Protein AF-A0A4S4GPJ2-F1 (afdb_monomer_lite)

Secondary structure (DSSP, 8-state):
-HHHHHHHHHHSTT------PPPHHHHHHHHHHHHGGGS-HHHHHHHHHHHHHHHHHHHHHHHTT--TT-TTHHHHHHHHSHHHHHHHHHHHHHHHHHHHHS-HHHHHHHHHHHHHHHHHHHHHHHHHHTT-----

Radius of gyration: 16.81 Å; chains: 1; bounding box: 46×25×45 Å

Sequence (136 aa):
VYVEKAMHDVFLKGFKVGHVGKSPACLLYTSLLSAQATAPVEVETAAILPCFWIYQKVGRAILQQSADNNPFKLWIDTYSDEAFEASTLRAIEICDELACNAGTETVKKMTEMFVLCTKLEWMFWDSAWTLEKWKI

pLDDT: mean 91.19, std 10.63, range [48.84, 98.62]

Foldseek 3Di:
DVLVVVVCCVVCVPPPDDDDDQFPLRCVLVVVLVVCPPPPVLQNLLLCLLVLPVQLVVLCVCVVVDDPPDPCVSSSCVSVDPVSVVVSVVSVVVSVVCLVPDDPVSVVSSVVSNVVSNVSVVVSVVCVVVVHDDPD

Structure (mmCIF, N/CA/C/O backbone):
data_AF-A0A4S4GPJ2-F1
#
_entry.id   AF-A0A4S4GPJ2-F1
#
loop_
_atom_site.group_PDB
_atom_site.id
_atom_site.type_symbol
_atom_site.label_atom_id
_atom_site.label_alt_id
_atom_site.label_comp_id
_atom_site.label_asym_id
_atom_site.label_entity_id
_atom_site.label_seq_id
_atom_site.pdbx_PDB_ins_code
_atom_site.Cartn_x
_atom_site.Cartn_y
_atom_site.Cartn_z
_atom_site.occupancy
_atom_site.B_iso_or_equiv
_atom_site.auth_seq_id
_atom_site.auth_comp_id
_atom_site.auth_asym_id
_atom_site.auth_atom_id
_atom_site.pdbx_PDB_model_num
ATOM 1 N N . VAL A 1 1 ? -0.873 -12.942 -3.953 1.00 48.84 1 VAL A N 1
ATOM 2 C CA . VAL A 1 1 ? 0.372 -13.735 -4.127 1.00 48.84 1 VAL A CA 1
ATOM 3 C C . VAL A 1 1 ? 0.593 -14.211 -5.567 1.00 48.84 1 VAL A C 1
ATOM 5 O O . VAL A 1 1 ? 1.709 -14.088 -6.044 1.00 48.84 1 VAL A O 1
ATOM 8 N N . TYR A 1 2 ? -0.414 -14.726 -6.294 1.00 49.91 2 TYR A N 1
ATOM 9 C CA . TYR A 1 2 ? -0.194 -15.256 -7.659 1.00 49.91 2 TYR A CA 1
ATOM 10 C C . TYR A 1 2 ? 0.205 -14.183 -8.694 1.00 49.91 2 TYR A C 1
ATOM 12 O O . TYR A 1 2 ? 1.151 -14.390 -9.444 1.00 49.91 2 TYR A O 1
ATOM 20 N N . VAL A 1 3 ? -0.458 -13.020 -8.680 1.00 60.03 3 VAL A N 1
ATOM 21 C CA . VAL A 1 3 ? -0.185 -11.903 -9.610 1.00 60.03 3 VAL A CA 1
ATOM 22 C C . VAL A 1 3 ? 1.219 -11.318 -9.408 1.00 60.03 3 VAL A C 1
ATOM 24 O O . VAL A 1 3 ? 1.993 -11.223 -10.352 1.00 60.03 3 VAL A O 1
ATOM 27 N N . GLU A 1 4 ? 1.586 -11.011 -8.162 1.00 64.50 4 GLU A N 1
ATOM 28 C CA . GLU A 1 4 ? 2.912 -10.487 -7.800 1.00 64.50 4 GLU A CA 1
ATOM 29 C C . GLU A 1 4 ? 4.041 -11.460 -8.179 1.00 64.50 4 GLU A C 1
ATOM 31 O O . GLU A 1 4 ? 5.019 -11.075 -8.817 1.00 64.50 4 GLU A O 1
ATOM 36 N N . LYS A 1 5 ? 3.884 -12.748 -7.849 1.00 60.91 5 LYS A N 1
ATOM 37 C CA . LYS A 1 5 ? 4.882 -13.771 -8.170 1.00 60.91 5 LYS A CA 1
ATOM 38 C C . LYS A 1 5 ? 5.059 -13.941 -9.681 1.00 60.91 5 LYS A C 1
ATOM 40 O O . LYS A 1 5 ? 6.190 -14.012 -10.148 1.00 60.91 5 LYS A O 1
ATOM 45 N N . ALA A 1 6 ? 3.962 -13.925 -10.441 1.00 65.00 6 ALA A N 1
ATOM 46 C CA . ALA A 1 6 ? 4.011 -13.976 -11.900 1.00 65.00 6 ALA A CA 1
ATOM 47 C C . ALA A 1 6 ? 4.727 -12.752 -12.501 1.00 65.00 6 ALA A C 1
ATOM 49 O O . ALA A 1 6 ? 5.501 -12.896 -13.444 1.00 65.00 6 ALA A O 1
ATOM 50 N N . MET A 1 7 ? 4.531 -11.556 -11.937 1.00 76.00 7 MET A N 1
ATOM 51 C CA . MET A 1 7 ? 5.253 -10.357 -12.372 1.00 76.00 7 MET A CA 1
ATOM 52 C C . MET A 1 7 ? 6.747 -10.435 -12.052 1.00 76.00 7 MET A C 1
ATOM 54 O O . MET A 1 7 ? 7.567 -10.112 -12.910 1.00 76.00 7 MET A O 1
ATOM 58 N N . HIS A 1 8 ? 7.118 -10.895 -10.855 1.00 75.31 8 HIS A N 1
ATOM 59 C CA . HIS A 1 8 ? 8.521 -11.105 -10.496 1.00 75.31 8 HIS A CA 1
ATOM 60 C C . HIS A 1 8 ? 9.201 -12.113 -11.425 1.00 75.31 8 HIS A C 1
ATOM 62 O O . HIS A 1 8 ? 10.301 -11.841 -11.901 1.00 75.31 8 HIS A O 1
ATOM 68 N N . ASP A 1 9 ? 8.533 -13.216 -11.761 1.00 74.12 9 ASP A N 1
ATOM 69 C CA . ASP A 1 9 ? 9.067 -14.211 -12.694 1.00 74.12 9 ASP A CA 1
ATOM 70 C C . ASP A 1 9 ? 9.294 -13.629 -14.100 1.00 74.12 9 ASP A C 1
ATOM 72 O O . ASP A 1 9 ? 10.247 -14.016 -14.775 1.00 74.12 9 ASP A O 1
ATOM 76 N N . VAL A 1 10 ? 8.461 -12.679 -14.542 1.00 77.94 10 VAL A N 1
ATOM 77 C CA . VAL A 1 10 ? 8.622 -11.995 -15.836 1.00 77.94 10 VAL A CA 1
ATOM 78 C C . VAL A 1 10 ? 9.754 -10.968 -15.794 1.00 77.94 10 VAL A C 1
ATOM 80 O O . VAL A 1 10 ? 10.627 -10.997 -16.661 1.00 77.94 10 VAL A O 1
ATOM 83 N N . PHE A 1 11 ? 9.773 -10.077 -14.800 1.00 80.50 11 PHE A N 1
ATOM 84 C CA . PHE A 1 11 ? 10.733 -8.966 -14.751 1.00 80.50 11 PHE A CA 1
ATOM 85 C C . PHE A 1 11 ? 12.134 -9.380 -14.296 1.00 80.50 11 PHE A C 1
ATOM 87 O O . PHE A 1 11 ? 13.116 -8.773 -14.717 1.00 80.50 11 PHE A O 1
ATOM 94 N N . LEU A 1 12 ? 12.252 -10.418 -13.466 1.00 80.56 12 LEU A N 1
ATOM 95 C CA . LEU A 1 12 ? 13.542 -10.911 -12.977 1.00 80.56 12 LEU A CA 1
ATOM 96 C C . LEU A 1 12 ? 14.137 -11.996 -13.882 1.00 80.56 12 LEU A C 1
ATOM 98 O O . LEU A 1 12 ? 15.262 -12.446 -13.647 1.00 80.56 12 LEU A O 1
ATOM 102 N N . LYS A 1 13 ? 13.426 -12.414 -14.938 1.00 78.88 13 LYS A N 1
ATOM 103 C CA . LYS A 1 13 ? 13.921 -13.422 -15.879 1.00 78.88 13 LYS A CA 1
ATOM 104 C C . LYS A 1 13 ? 15.242 -12.969 -16.504 1.00 78.88 13 LYS A C 1
ATOM 106 O O . LYS A 1 13 ? 15.300 -11.974 -17.215 1.00 78.88 13 LYS A O 1
ATOM 111 N N . GLY A 1 14 ? 16.305 -13.736 -16.265 1.00 67.62 14 GLY A N 1
ATOM 112 C CA . GLY A 1 14 ? 17.648 -13.445 -16.783 1.00 67.62 14 GLY A CA 1
ATOM 113 C C . GLY A 1 14 ? 18.511 -12.557 -15.879 1.00 67.62 14 GLY A C 1
ATOM 114 O O . GLY A 1 14 ? 19.702 -12.413 -16.151 1.00 67.62 14 GLY A O 1
ATOM 115 N N . PHE A 1 15 ? 17.971 -12.036 -14.773 1.00 72.81 15 PHE A N 1
ATOM 116 C CA . PHE A 1 15 ? 18.754 -11.340 -13.756 1.00 72.81 15 PHE A CA 1
ATOM 117 C C . PHE A 1 15 ? 19.278 -12.327 -12.707 1.00 72.81 15 PHE A C 1
ATOM 119 O O . PHE A 1 15 ? 18.535 -13.136 -12.152 1.00 72.81 15 PHE A O 1
ATOM 126 N N . LYS A 1 16 ? 20.576 -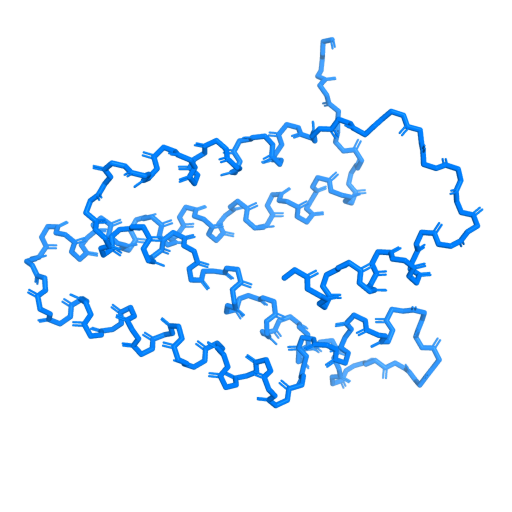12.244 -12.385 1.00 68.56 16 LYS A N 1
ATOM 127 C CA . LYS A 1 16 ? 21.123 -12.895 -11.187 1.00 68.56 16 LYS A CA 1
ATOM 128 C C . LYS A 1 16 ? 20.762 -12.042 -9.979 1.00 68.56 16 LYS A C 1
ATOM 130 O O . LYS A 1 16 ? 21.467 -11.088 -9.658 1.00 68.56 16 LYS A O 1
ATOM 135 N N . VAL A 1 17 ? 19.650 -12.372 -9.336 1.00 66.94 17 VAL A N 1
ATOM 136 C CA . VAL A 1 17 ? 19.231 -11.708 -8.103 1.00 66.94 17 VAL A CA 1
ATOM 137 C C . VAL A 1 17 ? 20.192 -12.135 -6.986 1.00 66.94 17 VAL A C 1
ATOM 139 O O . VAL A 1 17 ? 20.257 -13.310 -6.631 1.00 66.94 17 VAL A O 1
ATOM 142 N N . GLY A 1 18 ? 21.012 -11.195 -6.507 1.00 66.94 18 GLY A N 1
ATOM 143 C CA . GLY A 1 18 ? 21.943 -11.407 -5.395 1.00 66.94 18 GLY A CA 1
ATOM 144 C C . GLY A 1 18 ? 21.231 -11.459 -4.039 1.00 66.94 18 GLY A C 1
ATOM 145 O O . GLY A 1 18 ? 20.030 -11.704 -3.966 1.00 66.94 18 GLY A O 1
ATOM 146 N N . HIS A 1 19 ? 21.956 -11.208 -2.945 1.00 60.62 19 HIS A N 1
ATOM 147 C CA . HIS A 1 19 ? 21.348 -11.173 -1.613 1.00 60.62 19 HIS A CA 1
ATOM 148 C C . HIS A 1 19 ? 20.263 -10.084 -1.542 1.00 60.62 19 HIS A C 1
ATOM 150 O O . HIS A 1 19 ? 20.551 -8.896 -1.683 1.00 60.62 19 HIS A O 1
ATOM 156 N N . VAL A 1 20 ? 19.015 -10.499 -1.310 1.00 70.25 20 VAL A N 1
ATOM 157 C CA . VAL A 1 20 ? 17.845 -9.611 -1.270 1.00 70.25 20 VAL A CA 1
ATOM 158 C C . VAL A 1 20 ? 17.607 -9.169 0.171 1.00 70.25 20 VAL A C 1
ATOM 160 O O . VAL A 1 20 ? 17.036 -9.905 0.972 1.00 70.25 20 VAL A O 1
ATOM 163 N N . GLY A 1 21 ? 18.114 -7.992 0.529 1.00 81.44 21 GLY A N 1
ATOM 164 C CA . GLY A 1 21 ? 17.757 -7.306 1.771 1.00 81.44 21 GLY A CA 1
ATOM 165 C C . GLY A 1 21 ? 16.629 -6.304 1.530 1.00 81.44 21 GLY A C 1
ATOM 166 O O . GLY A 1 21 ? 16.500 -5.777 0.426 1.00 81.44 21 GLY A O 1
ATOM 167 N N . LYS A 1 22 ? 15.822 -6.010 2.557 1.00 90.38 22 LYS A N 1
ATOM 168 C CA . LYS A 1 22 ? 14.889 -4.875 2.497 1.00 90.38 22 LYS A CA 1
ATOM 169 C C . LYS A 1 22 ? 15.687 -3.565 2.485 1.00 90.38 22 LYS A C 1
ATOM 171 O O . LYS A 1 22 ? 16.609 -3.416 3.291 1.00 90.38 22 LYS A O 1
ATOM 176 N N . SER A 1 23 ? 15.308 -2.616 1.625 1.00 94.00 23 SER A N 1
ATOM 177 C CA . SER A 1 23 ? 15.741 -1.220 1.780 1.00 94.00 23 SER A CA 1
ATOM 178 C C . SER A 1 23 ? 15.276 -0.676 3.140 1.00 94.00 23 SER A C 1
ATOM 180 O O . SER A 1 23 ? 14.299 -1.199 3.695 1.00 94.00 23 SER A O 1
ATOM 182 N N . PRO A 1 24 ? 15.937 0.352 3.702 1.00 96.31 24 PRO A N 1
ATOM 183 C CA . PRO A 1 24 ? 15.459 1.031 4.905 1.00 96.31 24 PRO A CA 1
ATOM 184 C C . PRO A 1 24 ? 13.970 1.410 4.836 1.00 96.31 24 PRO A C 1
ATOM 186 O O . PRO A 1 24 ? 13.225 1.087 5.763 1.00 96.31 24 PRO A O 1
ATOM 189 N N . ALA A 1 2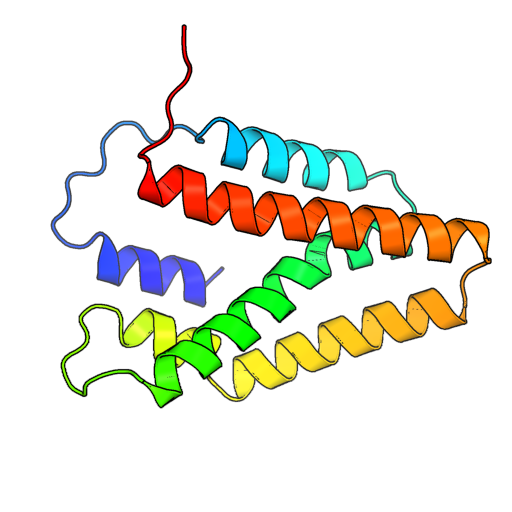5 ? 13.503 1.990 3.724 1.00 96.94 25 ALA A N 1
ATOM 190 C CA . ALA A 1 25 ? 12.093 2.324 3.522 1.00 96.94 25 ALA A CA 1
ATOM 191 C C . ALA A 1 25 ? 11.178 1.085 3.524 1.00 96.94 25 ALA A C 1
ATOM 193 O O . ALA A 1 25 ? 10.145 1.073 4.196 1.00 96.94 25 ALA A O 1
ATOM 194 N N . CYS A 1 26 ? 11.570 0.007 2.833 1.00 95.62 26 CYS A N 1
ATOM 195 C CA . CYS A 1 26 ? 10.807 -1.243 2.819 1.00 95.62 26 CYS A CA 1
ATOM 196 C C . CYS A 1 26 ? 10.733 -1.882 4.216 1.00 95.62 26 CYS A C 1
ATOM 198 O O . CYS A 1 26 ? 9.679 -2.378 4.626 1.00 95.62 26 CYS A O 1
ATOM 200 N N . LEU A 1 27 ? 11.830 -1.851 4.980 1.00 96.88 27 LEU A N 1
ATOM 201 C CA . LEU A 1 27 ? 11.844 -2.346 6.354 1.00 96.88 27 LEU A CA 1
ATOM 202 C C . LEU A 1 27 ? 10.936 -1.504 7.253 1.00 96.88 27 LEU A C 1
ATOM 204 O 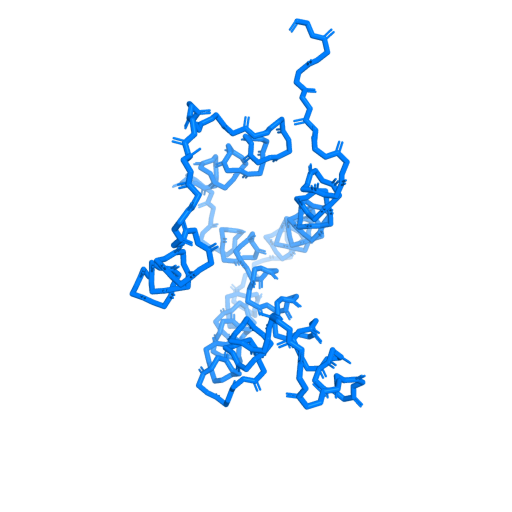O . LEU A 1 27 ? 10.159 -2.082 8.010 1.00 96.88 27 LEU A O 1
ATOM 208 N N . LEU A 1 28 ? 10.999 -0.173 7.152 1.00 97.31 28 LEU A N 1
ATOM 209 C CA . LEU A 1 28 ? 10.144 0.733 7.918 1.00 97.31 28 LEU A CA 1
ATOM 210 C C . LEU A 1 28 ? 8.667 0.449 7.643 1.00 97.31 28 LEU A C 1
ATOM 212 O O . LEU A 1 28 ? 7.897 0.244 8.580 1.00 97.31 28 LEU A O 1
ATOM 216 N N . TYR A 1 29 ? 8.286 0.380 6.368 1.00 97.75 29 TYR A N 1
ATOM 217 C CA . TYR A 1 29 ? 6.893 0.192 5.988 1.00 97.75 29 TYR A CA 1
ATOM 218 C C . TYR A 1 29 ? 6.357 -1.169 6.441 1.00 97.75 29 TYR A C 1
ATOM 220 O O . TYR A 1 29 ? 5.341 -1.247 7.129 1.00 97.75 29 TYR A O 1
ATOM 228 N N . THR A 1 30 ? 7.088 -2.250 6.165 1.00 95.94 30 THR A N 1
ATOM 229 C CA . THR A 1 30 ? 6.659 -3.597 6.579 1.00 95.94 30 THR A CA 1
ATOM 230 C C . THR A 1 30 ? 6.652 -3.785 8.099 1.00 95.94 30 THR A C 1
ATOM 232 O O . THR A 1 30 ? 5.797 -4.501 8.622 1.00 95.94 30 THR A O 1
ATOM 235 N N . SER A 1 31 ? 7.547 -3.109 8.828 1.00 96.81 31 SER A N 1
ATOM 236 C CA . SER A 1 31 ? 7.530 -3.088 10.298 1.00 96.81 31 SER A CA 1
ATOM 237 C C . SER A 1 31 ? 6.314 -2.340 10.843 1.00 96.81 31 SER A C 1
ATOM 239 O O . SER A 1 31 ? 5.684 -2.822 11.781 1.00 96.81 31 SER A O 1
ATOM 241 N N . LEU A 1 32 ? 5.949 -1.201 10.241 1.00 96.56 32 LEU A N 1
ATOM 242 C CA . LEU A 1 32 ? 4.756 -0.442 10.623 1.00 96.56 32 LEU A CA 1
ATOM 243 C C . LEU A 1 32 ? 3.484 -1.279 10.440 1.00 96.56 32 LEU A C 1
ATOM 245 O O . LEU A 1 32 ? 2.672 -1.345 11.360 1.00 96.56 32 LEU A O 1
ATOM 249 N N . LEU A 1 33 ? 3.342 -1.945 9.289 1.00 95.50 33 LEU A N 1
ATOM 250 C CA . LEU A 1 33 ? 2.205 -2.827 9.014 1.00 95.50 33 LEU A CA 1
ATOM 251 C C . LEU A 1 33 ? 2.147 -3.983 10.018 1.00 95.50 33 LEU A C 1
ATOM 253 O O . LEU A 1 33 ? 1.100 -4.245 10.596 1.00 95.50 33 LEU A O 1
ATOM 257 N N . SER A 1 34 ? 3.289 -4.615 10.307 1.00 95.38 34 SER A N 1
ATOM 258 C CA . SER A 1 34 ? 3.361 -5.687 11.311 1.00 95.38 34 SER A CA 1
ATOM 259 C C . SER A 1 34 ? 2.957 -5.204 12.708 1.00 95.38 34 SER A C 1
ATOM 261 O O . SER A 1 34 ? 2.333 -5.945 13.463 1.00 95.38 34 SER A O 1
ATOM 263 N N . ALA A 1 35 ? 3.276 -3.955 13.056 1.00 94.62 35 ALA A N 1
ATOM 264 C CA . ALA A 1 35 ? 2.880 -3.358 14.328 1.00 94.62 35 ALA A CA 1
ATOM 265 C C . ALA A 1 35 ? 1.366 -3.087 14.429 1.00 94.62 35 ALA A C 1
ATOM 267 O O . ALA A 1 35 ? 0.867 -2.935 15.541 1.00 94.62 35 ALA A O 1
ATOM 268 N N . GLN A 1 36 ? 0.629 -3.056 13.309 1.00 92.94 36 GLN A N 1
ATOM 269 C CA . GLN A 1 36 ? -0.832 -2.914 13.327 1.00 92.94 36 GLN A CA 1
ATOM 270 C C . GLN A 1 36 ? -1.567 -4.213 13.667 1.00 92.94 36 GLN A C 1
ATOM 272 O O . GLN A 1 36 ? -2.755 -4.154 13.953 1.00 92.94 36 GLN A O 1
ATOM 277 N N . ALA A 1 37 ? -0.882 -5.359 13.741 1.00 90.38 37 ALA A N 1
ATOM 278 C CA . ALA A 1 37 ? -1.511 -6.652 14.031 1.00 90.38 37 ALA A CA 1
ATOM 279 C C . ALA A 1 37 ? -2.238 -6.723 15.394 1.00 90.38 37 ALA A C 1
ATOM 281 O O . ALA A 1 37 ? -2.987 -7.662 15.651 1.00 90.38 37 ALA A O 1
ATOM 282 N N . THR A 1 38 ? -1.993 -5.767 16.296 1.00 91.44 38 THR A N 1
ATOM 283 C CA . THR A 1 38 ? -2.680 -5.644 17.594 1.00 91.44 38 THR A CA 1
ATOM 284 C C . THR A 1 38 ? -3.539 -4.381 17.706 1.00 91.44 38 THR A C 1
ATOM 286 O O . THR A 1 38 ? -4.106 -4.114 18.769 1.00 91.44 38 THR A O 1
ATOM 289 N N . ALA A 1 39 ? -3.627 -3.586 16.638 1.00 92.12 39 ALA A N 1
ATOM 290 C CA . ALA A 1 39 ? -4.458 -2.395 16.569 1.00 92.12 39 ALA A CA 1
ATOM 291 C C . ALA A 1 39 ? -5.935 -2.766 16.320 1.00 92.12 39 ALA A C 1
ATOM 293 O O . ALA A 1 39 ? -6.239 -3.900 15.945 1.00 92.12 39 ALA A O 1
ATOM 294 N N . PRO A 1 40 ? -6.876 -1.823 16.515 1.00 95.81 40 PRO A N 1
ATOM 295 C CA . PRO A 1 40 ? -8.239 -1.997 16.029 1.00 95.81 40 PRO A CA 1
ATOM 296 C C . PRO A 1 40 ? -8.243 -2.281 14.520 1.00 95.81 40 PRO A C 1
ATOM 298 O O . PRO A 1 40 ? -7.487 -1.656 13.768 1.00 95.81 40 PRO A O 1
ATOM 301 N N . VAL A 1 41 ? -9.100 -3.206 14.083 1.00 96.75 41 VAL A N 1
ATOM 302 C CA . VAL A 1 41 ? -9.175 -3.675 12.686 1.00 96.75 41 VAL A CA 1
ATOM 303 C C . VAL A 1 41 ? -9.422 -2.532 11.697 1.00 96.75 41 VAL A C 1
ATOM 305 O O . VAL A 1 41 ? -8.967 -2.568 10.556 1.00 96.75 41 VAL A O 1
ATOM 308 N N . GLU A 1 42 ? -10.094 -1.474 12.144 1.00 98.00 42 GLU A N 1
ATOM 309 C CA . GLU A 1 42 ? -10.359 -0.267 11.371 1.00 98.00 42 GLU A CA 1
ATOM 310 C C . GLU A 1 42 ? -9.056 0.458 11.008 1.00 98.00 42 GLU A C 1
ATOM 312 O O . GLU A 1 42 ? -8.870 0.897 9.872 1.00 98.00 42 GLU A O 1
ATOM 317 N N . VAL A 1 43 ? -8.116 0.537 11.955 1.00 97.75 43 VAL A N 1
ATOM 318 C CA . VAL A 1 43 ? -6.811 1.183 11.756 1.00 97.75 43 VAL A CA 1
ATOM 319 C C . VAL A 1 43 ? -5.916 0.331 10.859 1.00 97.75 43 VAL A C 1
ATOM 321 O O . VAL A 1 43 ? -5.256 0.874 9.975 1.00 97.75 43 VAL A O 1
ATOM 324 N N . GLU A 1 44 ? -5.923 -0.993 11.036 1.00 96.44 44 GLU A N 1
ATOM 325 C CA . GLU A 1 44 ? -5.198 -1.919 10.155 1.00 96.44 44 GLU A CA 1
ATOM 326 C C . GLU A 1 44 ? -5.718 -1.839 8.711 1.00 96.44 44 GLU A C 1
ATOM 328 O O . GLU A 1 44 ? -4.933 -1.726 7.768 1.00 96.44 44 GLU A O 1
ATOM 333 N N . THR A 1 45 ? -7.040 -1.792 8.532 1.00 97.19 45 THR A N 1
ATOM 334 C CA . THR A 1 45 ? -7.669 -1.625 7.213 1.00 97.19 45 THR A CA 1
ATOM 335 C C . THR A 1 45 ? -7.218 -0.323 6.549 1.00 97.19 45 THR A C 1
ATOM 337 O O . THR A 1 45 ? -6.799 -0.324 5.388 1.00 97.19 45 THR A O 1
ATOM 340 N N . ALA A 1 46 ? -7.217 0.783 7.298 1.00 97.94 46 ALA A N 1
ATOM 341 C CA . ALA A 1 46 ? -6.752 2.075 6.802 1.00 97.94 46 ALA A CA 1
ATOM 342 C C . ALA A 1 46 ? -5.246 2.094 6.471 1.00 97.94 46 ALA A C 1
ATOM 344 O O . ALA A 1 46 ? -4.827 2.835 5.581 1.00 97.94 46 ALA A O 1
ATOM 345 N N . ALA A 1 47 ? -4.431 1.274 7.146 1.00 97.44 47 ALA A N 1
ATOM 346 C CA . ALA A 1 47 ? -3.003 1.130 6.858 1.00 97.44 47 ALA A CA 1
ATOM 347 C C . ALA A 1 47 ? -2.733 0.439 5.512 1.00 97.44 47 ALA A C 1
ATOM 349 O O . ALA A 1 47 ? -1.777 0.784 4.822 1.00 97.44 47 ALA A O 1
ATOM 350 N N . ILE A 1 48 ? -3.574 -0.527 5.133 1.00 95.94 48 ILE A N 1
ATOM 351 C CA . ILE A 1 48 ? -3.404 -1.338 3.917 1.00 95.94 48 ILE A CA 1
ATOM 352 C C . ILE A 1 48 ? -4.023 -0.657 2.687 1.00 95.94 48 ILE A C 1
ATOM 354 O O . ILE A 1 48 ? -3.545 -0.839 1.565 1.00 95.94 48 ILE A O 1
ATOM 358 N N . LEU A 1 49 ? -5.077 0.143 2.873 1.00 97.75 49 LEU A N 1
ATOM 359 C CA . LEU A 1 49 ? -5.828 0.762 1.777 1.00 97.75 49 LEU A CA 1
ATOM 360 C C . LEU A 1 49 ? -4.964 1.532 0.747 1.00 97.75 49 LEU A C 1
ATOM 362 O O . LEU A 1 49 ? -5.227 1.386 -0.454 1.00 97.75 49 LEU A O 1
ATOM 366 N N . PRO A 1 50 ? -3.920 2.300 1.134 1.00 97.88 50 PRO A N 1
ATOM 367 C CA . PRO A 1 50 ? -3.055 2.987 0.175 1.00 97.88 50 PRO A CA 1
ATOM 368 C C . PRO A 1 50 ? -2.424 2.063 -0.873 1.00 97.88 50 PRO A C 1
ATOM 370 O O . PRO A 1 50 ? -2.321 2.474 -2.029 1.00 97.88 50 PRO A O 1
ATOM 373 N N . CYS A 1 51 ? -2.082 0.815 -0.523 1.00 95.31 51 CYS A N 1
ATOM 374 C CA . CYS A 1 51 ? -1.493 -0.150 -1.458 1.00 95.31 51 CYS A CA 1
ATOM 375 C C . CYS A 1 51 ? -2.413 -0.419 -2.658 1.00 95.31 51 CYS A C 1
ATOM 377 O O . CYS A 1 51 ? -1.959 -0.481 -3.796 1.00 95.31 51 CYS A O 1
ATOM 379 N N . PHE A 1 52 ? -3.720 -0.551 -2.426 1.00 95.75 52 PHE A N 1
ATOM 380 C CA . PHE A 1 52 ? -4.700 -0.761 -3.495 1.00 95.75 52 PHE A CA 1
ATOM 381 C C . PHE A 1 52 ? -4.963 0.530 -4.264 1.00 95.75 52 PHE A C 1
ATOM 383 O O . PHE A 1 52 ? -4.957 0.563 -5.498 1.00 95.75 52 PHE A O 1
ATOM 390 N N . TRP A 1 53 ? -5.194 1.615 -3.527 1.00 96.94 53 TRP A N 1
ATOM 391 C CA . TRP A 1 53 ? -5.675 2.855 -4.114 1.00 96.94 53 TRP A CA 1
ATOM 392 C C . TRP A 1 53 ? -4.606 3.555 -4.956 1.00 96.94 53 TRP A C 1
ATOM 394 O O . TRP A 1 53 ? -4.869 3.961 -6.091 1.00 96.94 53 TRP A O 1
ATOM 404 N N . ILE A 1 54 ? -3.381 3.664 -4.438 1.00 97.38 54 ILE A N 1
ATOM 405 C CA . ILE A 1 54 ? -2.289 4.368 -5.117 1.00 97.38 54 ILE A CA 1
ATOM 406 C C . ILE A 1 54 ? -1.858 3.603 -6.362 1.00 97.38 54 ILE A C 1
ATOM 408 O O . ILE A 1 54 ? -1.755 4.209 -7.427 1.00 97.38 54 ILE A O 1
ATOM 412 N N . TYR A 1 55 ? -1.676 2.284 -6.270 1.00 95.81 55 TYR A N 1
ATOM 413 C CA . TYR A 1 55 ? -1.271 1.479 -7.422 1.00 95.81 55 TYR A CA 1
ATOM 414 C C . TYR A 1 55 ? -2.296 1.555 -8.553 1.00 95.81 55 TYR A C 1
ATOM 416 O O . TYR A 1 55 ? -1.909 1.774 -9.700 1.00 95.81 55 TYR A O 1
ATOM 424 N N . GLN A 1 56 ? -3.596 1.485 -8.240 1.00 95.94 56 GLN A N 1
ATOM 425 C CA . GLN A 1 56 ? -4.642 1.636 -9.251 1.00 95.94 56 GLN A CA 1
ATOM 426 C C . GLN A 1 56 ? -4.585 3.015 -9.931 1.00 95.94 56 GLN A C 1
ATOM 428 O O . GLN A 1 56 ? -4.640 3.128 -11.159 1.00 95.94 56 GLN A O 1
ATOM 433 N N . LYS A 1 57 ? -4.468 4.090 -9.137 1.00 95.94 57 LYS A N 1
ATOM 434 C CA . LYS A 1 57 ? -4.403 5.465 -9.654 1.00 95.94 57 LYS A CA 1
ATOM 435 C C . LYS A 1 57 ? -3.173 5.680 -10.532 1.00 95.94 57 LYS A C 1
ATOM 437 O O . LYS A 1 57 ? -3.301 6.255 -11.611 1.00 95.94 57 LYS A O 1
ATOM 442 N N . VAL A 1 58 ? -2.010 5.200 -10.097 1.00 95.44 58 VAL A N 1
ATOM 443 C CA . VAL A 1 58 ? -0.751 5.305 -10.843 1.00 95.44 58 VAL A CA 1
ATOM 444 C C . VAL A 1 58 ? -0.812 4.478 -12.127 1.00 95.44 58 VAL A C 1
ATOM 446 O O . VAL A 1 58 ? -0.503 5.008 -13.192 1.00 95.44 58 VAL A O 1
ATOM 449 N N . GLY A 1 59 ? -1.278 3.227 -12.064 1.00 93.94 59 GLY A N 1
ATOM 450 C CA . GLY A 1 59 ? -1.437 2.362 -13.236 1.00 93.94 59 GLY A CA 1
ATOM 451 C C . GLY A 1 59 ? -2.300 3.009 -14.320 1.00 93.94 59 GLY A C 1
ATOM 452 O O . GLY A 1 59 ? -1.885 3.100 -15.474 1.00 93.94 59 GLY A O 1
ATOM 453 N N . ARG A 1 60 ? -3.457 3.566 -13.939 1.00 94.31 60 ARG A N 1
ATOM 454 C CA . ARG A 1 60 ? -4.346 4.294 -14.862 1.00 94.31 60 ARG A CA 1
ATOM 455 C C . ARG A 1 60 ? -3.726 5.562 -15.432 1.00 94.31 60 ARG A C 1
ATOM 457 O O . ARG A 1 60 ? -3.862 5.821 -16.625 1.00 94.31 60 ARG A O 1
ATOM 464 N N . ALA A 1 61 ? -3.052 6.348 -14.596 1.00 94.81 61 ALA A N 1
ATOM 465 C CA . ALA A 1 61 ? -2.402 7.578 -15.036 1.00 94.81 61 ALA A CA 1
ATOM 466 C C . ALA A 1 61 ? -1.289 7.300 -16.060 1.00 94.81 61 ALA A C 1
ATOM 468 O O . ALA A 1 61 ? -1.151 8.046 -17.031 1.00 94.81 61 ALA A O 1
ATOM 469 N N . ILE A 1 62 ? -0.526 6.218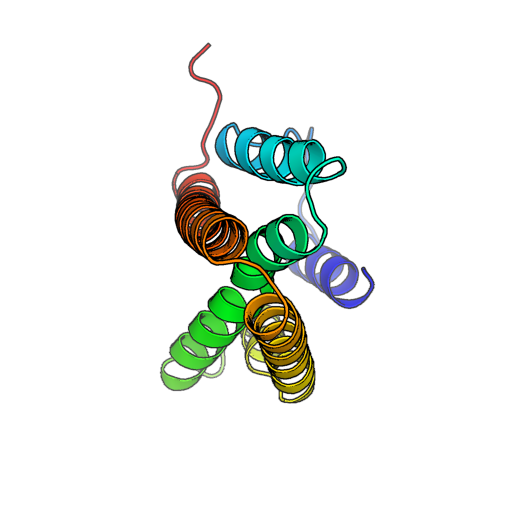 -15.870 1.00 94.12 62 ILE A N 1
ATOM 470 C CA . ILE A 1 62 ? 0.516 5.795 -16.811 1.00 94.12 62 ILE A CA 1
ATOM 471 C C . ILE A 1 62 ? -0.109 5.229 -18.089 1.00 94.12 62 ILE A C 1
ATOM 473 O O . ILE A 1 62 ? 0.353 5.578 -19.172 1.00 94.12 62 ILE A O 1
ATOM 477 N N . LEU A 1 63 ? -1.166 4.411 -17.997 1.00 93.62 63 LEU A N 1
ATOM 478 C CA . LEU A 1 63 ? -1.829 3.821 -19.168 1.00 93.62 63 LEU A CA 1
ATOM 479 C C . LEU A 1 63 ? -2.264 4.887 -20.185 1.00 93.62 63 LEU A C 1
ATOM 481 O O . LEU A 1 63 ? -2.046 4.712 -21.379 1.00 93.62 63 LEU A O 1
ATOM 485 N N . GLN A 1 64 ? -2.804 6.017 -19.719 1.00 92.25 64 GLN A N 1
ATOM 486 C CA . GLN A 1 64 ? -3.235 7.133 -20.578 1.00 92.25 64 GLN A CA 1
ATOM 487 C C . GLN A 1 64 ? -2.097 7.789 -21.379 1.00 92.25 64 GLN A C 1
ATOM 489 O O . GLN A 1 64 ? -2.359 8.509 -22.338 1.00 92.25 64 GLN A O 1
ATOM 494 N N . GLN A 1 65 ? -0.845 7.573 -20.973 1.00 91.69 65 GLN A N 1
ATOM 495 C CA . GLN A 1 65 ? 0.347 8.215 -21.532 1.00 91.69 65 GLN A CA 1
ATOM 496 C C . GLN A 1 65 ? 1.355 7.195 -22.091 1.00 91.69 65 GLN A C 1
ATOM 498 O O . GLN A 1 65 ? 2.409 7.580 -22.598 1.00 91.69 65 GLN A O 1
ATOM 503 N N . SER A 1 66 ? 1.074 5.895 -21.965 1.00 88.62 66 SER A N 1
ATOM 504 C CA . SER A 1 66 ? 2.024 4.831 -22.282 1.00 88.62 66 SER A CA 1
ATOM 505 C C . SER A 1 66 ? 2.104 4.585 -23.786 1.00 88.62 66 SER A C 1
ATOM 507 O O . SER A 1 66 ? 1.088 4.505 -24.467 1.00 88.62 66 SER A O 1
ATOM 509 N N . ALA A 1 67 ? 3.321 4.393 -24.297 1.00 87.06 67 ALA A N 1
ATOM 510 C CA . ALA A 1 67 ? 3.538 3.928 -25.663 1.00 87.06 67 ALA A CA 1
ATOM 511 C C . ALA A 1 67 ? 3.279 2.414 -25.784 1.00 87.06 67 ALA A C 1
ATOM 513 O O . ALA A 1 67 ? 3.477 1.668 -24.819 1.00 87.06 67 ALA A O 1
ATOM 514 N N . ASP A 1 68 ? 2.923 1.953 -26.986 1.00 81.38 68 ASP A N 1
ATOM 515 C CA . ASP A 1 68 ? 2.580 0.546 -27.258 1.00 81.38 68 ASP A CA 1
ATOM 516 C C . ASP A 1 68 ? 3.708 -0.445 -26.910 1.00 81.38 68 ASP A C 1
ATOM 518 O O . ASP A 1 68 ? 3.444 -1.558 -26.462 1.00 81.38 68 ASP A O 1
ATOM 522 N N . ASN A 1 69 ? 4.974 -0.027 -27.033 1.00 86.31 69 ASN A N 1
ATOM 523 C CA . ASN A 1 69 ? 6.158 -0.855 -26.761 1.00 86.31 69 ASN A CA 1
ATOM 524 C C . ASN A 1 69 ? 6.793 -0.594 -25.380 1.00 86.31 69 ASN A C 1
ATOM 526 O O . ASN A 1 69 ? 8.013 -0.673 -25.226 1.00 86.31 69 ASN A O 1
ATOM 530 N N . ASN A 1 70 ? 5.994 -0.249 -24.367 1.00 87.75 70 ASN A N 1
ATOM 531 C CA . ASN A 1 70 ? 6.509 -0.001 -23.021 1.00 87.75 70 ASN A CA 1
ATOM 532 C C . ASN A 1 70 ? 7.005 -1.307 -22.355 1.00 87.75 70 ASN A C 1
ATOM 534 O O . ASN A 1 70 ? 6.208 -2.230 -22.168 1.00 87.75 70 ASN A O 1
ATOM 538 N N . PRO A 1 71 ? 8.281 -1.402 -21.927 1.00 88.69 71 PRO A N 1
ATOM 539 C CA . PRO A 1 71 ? 8.809 -2.602 -21.269 1.00 88.69 71 PRO A CA 1
ATOM 540 C C . PRO A 1 71 ? 8.104 -2.940 -19.945 1.00 88.69 71 PRO A C 1
ATOM 542 O O . PRO A 1 71 ? 8.160 -4.082 -19.497 1.00 88.69 71 PRO A O 1
ATOM 545 N N . PHE A 1 72 ? 7.403 -1.981 -19.334 1.00 89.50 72 PHE A N 1
ATOM 546 C CA . PHE A 1 72 ? 6.629 -2.165 -18.105 1.00 89.50 72 PHE A CA 1
ATOM 547 C C . PHE A 1 72 ? 5.135 -2.401 -18.356 1.00 89.50 72 PHE A C 1
ATOM 549 O O . PHE A 1 72 ? 4.346 -2.355 -17.413 1.00 89.50 72 PHE A O 1
ATOM 556 N N . LYS A 1 73 ? 4.729 -2.680 -19.604 1.00 89.94 73 LYS A N 1
ATOM 557 C CA . LYS A 1 73 ? 3.322 -2.869 -19.982 1.00 89.94 73 LYS A CA 1
ATOM 558 C C . LYS A 1 73 ? 2.585 -3.863 -19.082 1.00 89.94 73 LYS A C 1
ATOM 560 O O . LYS A 1 73 ? 1.493 -3.550 -18.636 1.00 89.94 73 LYS A O 1
ATOM 565 N N . LEU A 1 74 ? 3.197 -4.996 -18.727 1.00 89.88 74 LEU A N 1
ATOM 566 C CA . LEU A 1 74 ? 2.572 -5.974 -17.825 1.00 89.88 74 LEU A CA 1
ATOM 567 C C . LEU A 1 74 ? 2.212 -5.376 -16.451 1.00 89.88 74 LEU A C 1
ATOM 569 O O . LEU A 1 74 ? 1.151 -5.675 -15.910 1.00 89.88 74 LEU A O 1
ATOM 573 N N . TRP A 1 75 ? 3.081 -4.528 -15.890 1.00 92.12 75 TRP A N 1
ATOM 574 C CA . TRP A 1 75 ? 2.824 -3.842 -14.620 1.00 92.12 75 TRP A CA 1
ATOM 575 C C . TRP A 1 75 ? 1.678 -2.842 -14.771 1.00 92.12 75 TRP A C 1
ATOM 577 O O . TRP A 1 75 ? 0.758 -2.832 -13.960 1.00 92.12 75 TRP A O 1
ATOM 587 N N . ILE A 1 76 ? 1.703 -2.053 -15.847 1.00 92.50 76 ILE A N 1
ATOM 588 C CA . ILE A 1 76 ? 0.674 -1.049 -16.138 1.00 92.50 76 ILE A CA 1
ATOM 589 C C . ILE A 1 76 ? -0.684 -1.721 -16.328 1.00 92.50 76 ILE A C 1
ATOM 591 O O . ILE A 1 76 ? -1.646 -1.325 -15.675 1.00 92.50 76 ILE A O 1
ATOM 595 N N . ASP A 1 77 ? -0.750 -2.754 -17.166 1.00 91.62 77 ASP A N 1
ATOM 596 C CA . ASP A 1 77 ? -1.967 -3.515 -17.445 1.00 91.62 77 ASP A CA 1
ATOM 597 C C . ASP A 1 77 ? -2.520 -4.114 -16.144 1.00 91.62 77 ASP A C 1
ATOM 599 O O . ASP A 1 77 ? -3.688 -3.920 -15.841 1.00 91.62 77 ASP A O 1
ATOM 603 N N . THR A 1 78 ? -1.673 -4.722 -15.302 1.00 90.88 78 THR A N 1
ATOM 604 C CA . THR A 1 78 ? -2.101 -5.319 -14.021 1.00 90.88 78 THR A CA 1
ATOM 605 C C . THR A 1 78 ? -2.813 -4.322 -13.104 1.00 90.88 78 THR A C 1
ATOM 607 O O . THR A 1 78 ? -3.868 -4.636 -12.562 1.00 90.88 78 THR A O 1
ATOM 610 N N . TYR A 1 79 ? -2.248 -3.128 -12.907 1.00 92.69 79 TYR A N 1
ATOM 611 C CA . TYR A 1 79 ? -2.812 -2.148 -11.971 1.00 92.69 79 TYR A CA 1
ATOM 612 C C . TYR A 1 79 ? -3.867 -1.229 -12.601 1.00 92.69 79 TYR A C 1
ATOM 614 O O . TYR A 1 79 ? -4.565 -0.515 -11.884 1.00 92.69 79 TYR A O 1
ATOM 622 N N . SER A 1 80 ? -4.004 -1.234 -13.928 1.00 92.19 80 SER A N 1
ATOM 623 C CA . SER A 1 80 ? -5.079 -0.526 -14.635 1.00 92.19 80 SER A CA 1
ATOM 624 C C . SER A 1 80 ? -6.282 -1.415 -14.974 1.00 92.19 80 SER A C 1
ATOM 626 O O . SER A 1 80 ? -7.318 -0.873 -15.362 1.00 92.19 80 SER A O 1
ATOM 628 N N . ASP A 1 81 ? -6.161 -2.731 -14.772 1.00 92.94 81 ASP A N 1
ATOM 629 C CA . ASP A 1 81 ? -7.184 -3.741 -15.046 1.00 92.94 81 ASP A CA 1
ATOM 630 C C . ASP A 1 81 ? -8.462 -3.569 -14.208 1.00 92.94 81 ASP A C 1
ATOM 632 O O . ASP A 1 81 ? -8.438 -3.154 -13.042 1.00 92.94 81 ASP A O 1
ATOM 636 N N . GLU A 1 82 ? -9.594 -3.950 -14.799 1.00 92.56 82 GLU A N 1
ATOM 637 C CA . GLU A 1 82 ? -10.916 -3.877 -14.169 1.00 92.56 82 GLU A CA 1
ATOM 638 C C . GLU A 1 82 ? -11.032 -4.784 -12.931 1.00 92.56 82 GLU A C 1
ATOM 640 O O . GLU A 1 82 ? -11.693 -4.421 -11.956 1.00 92.56 82 GLU A O 1
ATOM 645 N N . ALA A 1 83 ? -10.357 -5.939 -12.898 1.00 91.75 83 ALA A N 1
ATOM 646 C CA . ALA A 1 83 ? -10.370 -6.813 -11.726 1.00 91.75 83 ALA A CA 1
ATOM 647 C C . ALA A 1 83 ? -9.591 -6.206 -10.548 1.00 91.75 83 ALA A C 1
ATOM 649 O O . ALA A 1 83 ? -9.981 -6.374 -9.383 1.00 91.75 83 ALA A O 1
ATOM 650 N N . PHE A 1 84 ? -8.507 -5.474 -10.833 1.00 92.00 84 PHE A N 1
ATOM 651 C CA . PHE A 1 84 ? -7.793 -4.719 -9.805 1.00 92.00 84 PHE A CA 1
ATOM 652 C C . PHE A 1 84 ? -8.635 -3.534 -9.323 1.00 92.00 84 PHE A C 1
ATOM 654 O O . PHE A 1 84 ? -8.737 -3.321 -8.118 1.00 92.00 84 PHE A O 1
ATOM 661 N N . GLU A 1 85 ? -9.333 -2.833 -10.226 1.00 94.56 85 GLU A N 1
ATOM 662 C CA . GLU A 1 85 ? -10.306 -1.802 -9.845 1.00 94.56 85 GLU A CA 1
ATOM 663 C C . GLU A 1 85 ? -11.383 -2.330 -8.900 1.00 94.56 85 GLU A C 1
ATOM 665 O O . GLU A 1 85 ? -11.614 -1.722 -7.856 1.00 94.56 85 GLU A O 1
ATOM 670 N N . ALA A 1 86 ? -12.012 -3.458 -9.225 1.00 95.81 86 ALA A N 1
ATOM 671 C CA . ALA A 1 86 ? -13.038 -4.051 -8.373 1.00 95.81 86 ALA A CA 1
ATOM 672 C C . ALA A 1 86 ? -12.489 -4.410 -6.980 1.00 95.81 86 ALA A C 1
ATOM 674 O O . ALA A 1 86 ? -13.178 -4.250 -5.972 1.00 95.81 86 ALA A O 1
ATOM 675 N N . SER A 1 87 ? -11.232 -4.859 -6.911 1.00 94.75 87 SER A N 1
ATOM 676 C CA . SER A 1 87 ? -10.549 -5.138 -5.643 1.00 94.75 87 SER A CA 1
ATOM 677 C C . SER A 1 87 ? -10.287 -3.860 -4.842 1.00 94.75 87 SER A C 1
ATOM 679 O O . SER A 1 87 ? -10.519 -3.841 -3.634 1.00 94.75 87 SER A O 1
ATOM 681 N N . THR A 1 88 ? -9.853 -2.784 -5.504 1.00 96.25 88 THR A N 1
ATOM 682 C CA . THR A 1 88 ? -9.636 -1.480 -4.870 1.00 96.25 88 THR A CA 1
ATOM 683 C C . THR A 1 88 ? -10.939 -0.868 -4.367 1.00 96.25 88 THR A C 1
ATOM 685 O O . THR A 1 88 ? -10.979 -0.403 -3.232 1.00 96.25 88 THR A O 1
ATOM 688 N N . LEU A 1 89 ? -12.014 -0.907 -5.161 1.00 97.69 89 LEU A N 1
ATOM 689 C CA . LEU A 1 89 ? -13.331 -0.417 -4.743 1.00 97.69 89 LEU A CA 1
ATOM 690 C C . LEU A 1 89 ? -13.833 -1.168 -3.511 1.00 97.69 89 LEU A C 1
ATOM 692 O O . LEU A 1 89 ? -14.202 -0.534 -2.531 1.00 97.69 89 LEU A O 1
ATOM 696 N N . ARG A 1 90 ? -13.729 -2.501 -3.502 1.00 97.88 90 ARG A N 1
ATOM 697 C CA . ARG A 1 90 ? -14.085 -3.304 -2.327 1.00 97.88 90 ARG A CA 1
ATOM 698 C C . ARG A 1 90 ? -13.269 -2.923 -1.088 1.00 97.88 90 ARG A C 1
ATOM 700 O O . ARG A 1 90 ? -13.810 -2.889 0.011 1.00 97.88 90 ARG A O 1
ATOM 707 N N . ALA A 1 91 ? -11.970 -2.662 -1.239 1.00 97.50 91 ALA A N 1
ATOM 708 C CA . ALA A 1 91 ? -11.131 -2.238 -0.118 1.00 97.50 91 ALA A CA 1
ATOM 709 C C . ALA A 1 91 ? -11.563 -0.869 0.441 1.00 97.50 91 ALA A C 1
ATOM 711 O O . ALA A 1 91 ? -11.568 -0.686 1.658 1.00 97.50 91 ALA A O 1
ATOM 712 N N . ILE A 1 92 ? -11.953 0.067 -0.435 1.00 98.31 92 ILE A N 1
ATOM 713 C CA . ILE A 1 92 ? -12.514 1.369 -0.044 1.00 98.31 92 ILE A CA 1
ATOM 714 C C . ILE A 1 92 ? -13.836 1.166 0.703 1.00 98.31 92 ILE A C 1
ATOM 716 O O . ILE A 1 92 ? -13.972 1.663 1.814 1.00 98.31 92 ILE A O 1
ATOM 720 N N . GLU A 1 93 ? -14.759 0.376 0.148 1.00 98.50 93 GLU A N 1
ATOM 721 C CA . GLU A 1 93 ? -16.068 0.091 0.753 1.00 98.50 93 GLU A CA 1
ATOM 722 C C . GLU A 1 93 ? -15.935 -0.504 2.162 1.00 98.50 93 GLU A C 1
ATOM 724 O O . GLU A 1 93 ? -16.573 -0.024 3.093 1.00 98.50 93 GLU A O 1
ATOM 729 N N . ILE A 1 94 ? -15.048 -1.488 2.355 1.00 98.31 94 ILE A N 1
ATOM 730 C CA . ILE A 1 94 ? -14.784 -2.076 3.679 1.00 98.31 94 ILE A CA 1
ATOM 731 C C . ILE A 1 94 ? -14.250 -1.015 4.653 1.00 98.31 94 ILE A C 1
ATOM 733 O O . ILE A 1 94 ? -14.669 -0.963 5.809 1.00 98.31 94 ILE A O 1
ATOM 737 N N . CYS A 1 95 ? -13.318 -0.168 4.208 1.00 98.25 95 CYS A N 1
ATOM 738 C CA . CYS A 1 95 ? -12.763 0.888 5.051 1.00 98.25 95 CYS A CA 1
ATOM 739 C C . CYS A 1 95 ? -13.829 1.924 5.442 1.00 98.25 95 CYS A C 1
ATOM 741 O O . CYS A 1 95 ? -13.866 2.352 6.597 1.00 98.25 95 CYS A O 1
ATOM 743 N N . ASP A 1 96 ? -14.704 2.295 4.505 1.00 98.38 96 ASP A N 1
ATOM 744 C CA . ASP A 1 96 ? -15.805 3.232 4.729 1.00 98.38 96 ASP A CA 1
ATOM 745 C C . ASP A 1 96 ? -16.851 2.646 5.689 1.00 98.38 96 ASP A C 1
ATOM 747 O O . ASP A 1 96 ? -17.255 3.316 6.640 1.00 98.38 96 ASP A O 1
ATOM 751 N N . GLU A 1 97 ? -17.238 1.378 5.518 1.00 98.50 97 GLU A N 1
ATOM 752 C CA . GLU A 1 97 ? -18.156 0.682 6.429 1.00 98.50 97 GLU A CA 1
ATOM 753 C C . GLU A 1 97 ? -17.616 0.635 7.864 1.00 98.50 97 GLU A C 1
ATOM 755 O O . GLU A 1 97 ? -18.353 0.888 8.823 1.00 98.50 97 GLU A O 1
ATOM 760 N N . LEU A 1 98 ? -16.323 0.350 8.033 1.00 98.25 98 LEU A N 1
ATOM 761 C CA . LEU A 1 98 ? -15.672 0.369 9.342 1.00 98.25 98 LEU A CA 1
ATOM 762 C C . LEU A 1 98 ? -15.645 1.782 9.933 1.00 98.25 98 LEU A C 1
ATOM 764 O O . LEU A 1 98 ? -15.980 1.959 11.104 1.00 98.25 98 LEU A O 1
ATOM 768 N N . ALA A 1 99 ? -15.318 2.797 9.130 1.00 98.19 99 ALA A N 1
ATOM 769 C CA . ALA A 1 99 ? -15.302 4.187 9.576 1.00 98.19 99 ALA A CA 1
ATOM 770 C C . ALA A 1 99 ? -16.693 4.673 10.019 1.00 98.19 99 ALA A C 1
ATOM 772 O O . ALA A 1 99 ? -16.804 5.344 11.044 1.00 98.19 99 ALA A O 1
ATOM 773 N N . CYS A 1 100 ? -17.758 4.310 9.294 1.00 98.19 100 CYS A N 1
ATOM 774 C CA . CYS A 1 100 ? -19.137 4.676 9.631 1.00 98.19 100 CYS A CA 1
ATOM 775 C C . CYS A 1 100 ? -19.602 4.111 10.980 1.00 98.19 100 CYS A C 1
ATOM 777 O O . CYS A 1 100 ? -20.420 4.736 11.654 1.00 98.19 100 CYS A O 1
ATOM 779 N N . ASN A 1 101 ? -19.090 2.942 11.368 1.00 97.50 101 ASN A N 1
ATOM 780 C CA . ASN A 1 101 ? -19.441 2.275 12.623 1.00 97.50 101 ASN A CA 1
ATOM 781 C C . ASN A 1 101 ? -18.477 2.606 13.776 1.00 97.50 101 ASN A C 1
ATOM 783 O O . ASN A 1 101 ? -18.731 2.232 14.924 1.00 97.50 101 ASN A O 1
ATOM 787 N N . ALA A 1 102 ? -17.379 3.303 13.490 1.00 97.62 102 ALA A N 1
ATOM 788 C CA . ALA A 1 102 ? -16.344 3.627 14.455 1.00 97.62 102 ALA A CA 1
ATOM 789 C C . ALA A 1 102 ? -16.608 4.953 15.190 1.00 97.62 102 ALA A C 1
ATOM 791 O O . ALA A 1 102 ? -17.243 5.881 14.691 1.00 97.62 102 ALA A O 1
ATOM 792 N N . GLY A 1 103 ? -16.063 5.071 16.403 1.00 98.12 103 GLY A N 1
ATOM 793 C CA . GLY A 1 103 ? -16.052 6.338 17.135 1.00 98.12 103 GLY A CA 1
ATOM 794 C C . GLY A 1 103 ? -15.085 7.357 16.520 1.00 98.12 103 GLY A C 1
ATOM 795 O O . GLY A 1 103 ? -14.095 6.990 15.886 1.00 98.12 103 GLY A O 1
ATOM 796 N N . THR A 1 104 ? -15.311 8.648 16.785 1.00 98.00 104 THR A N 1
ATOM 797 C CA . THR A 1 104 ? -14.522 9.766 16.228 1.00 98.00 104 THR A CA 1
ATOM 798 C C . THR A 1 104 ? -13.009 9.609 16.411 1.00 98.00 104 THR A C 1
ATOM 800 O O . THR A 1 104 ? -12.238 9.915 15.504 1.00 98.00 104 THR A O 1
ATOM 803 N N . GLU A 1 105 ? -12.565 9.110 17.567 1.00 97.94 105 GLU A N 1
ATOM 804 C CA . GLU A 1 105 ? -11.138 8.903 17.842 1.00 97.94 105 GLU A CA 1
ATOM 805 C C . GLU A 1 105 ? -10.535 7.775 16.988 1.00 97.94 105 GLU A C 1
ATOM 807 O O . GLU A 1 105 ? -9.399 7.881 16.530 1.00 97.94 105 GLU A O 1
ATOM 812 N N . THR A 1 106 ? -11.294 6.710 16.720 1.00 98.06 106 THR A N 1
ATOM 813 C CA . THR A 1 106 ? -10.857 5.633 15.822 1.00 98.06 106 THR A CA 1
ATOM 814 C C . THR A 1 106 ? -10.770 6.139 14.386 1.00 98.06 106 THR A C 1
ATOM 816 O O . THR A 1 106 ? -9.744 5.937 13.746 1.00 98.06 106 THR A O 1
ATOM 819 N N . VAL A 1 107 ? -11.770 6.886 13.907 1.00 98.50 107 VAL A N 1
ATOM 820 C CA . VAL A 1 107 ? -11.756 7.491 12.560 1.00 98.50 107 VAL A CA 1
ATOM 821 C C . VAL A 1 107 ? -10.558 8.430 12.372 1.00 98.50 107 VAL A C 1
ATOM 823 O O . VAL A 1 107 ? -9.909 8.435 11.321 1.00 98.50 107 VAL A O 1
ATOM 826 N N . LYS A 1 108 ? -10.200 9.193 13.410 1.00 98.50 108 LYS A N 1
ATOM 827 C CA . LYS A 1 108 ? -8.986 10.016 13.401 1.00 98.50 108 LYS A CA 1
ATOM 828 C C . LYS A 1 108 ? -7.727 9.159 13.222 1.00 98.50 108 LYS A C 1
ATOM 830 O O . LYS A 1 108 ? -6.922 9.456 12.342 1.00 98.50 108 LYS A O 1
ATOM 835 N N . LYS A 1 109 ? -7.587 8.069 13.984 1.00 98.19 109 LYS A N 1
ATOM 836 C CA . LYS A 1 109 ? -6.454 7.133 13.859 1.00 98.19 109 LYS A CA 1
ATOM 837 C C . LYS A 1 109 ? -6.400 6.451 12.494 1.00 98.19 109 LYS A C 1
ATOM 839 O O . LYS A 1 109 ? -5.315 6.318 11.938 1.00 98.19 109 LYS A O 1
ATOM 844 N N . MET A 1 110 ? -7.549 6.070 11.930 1.00 98.56 110 MET A N 1
ATOM 845 C CA . MET A 1 110 ? -7.639 5.545 10.562 1.00 98.56 110 MET A CA 1
ATOM 846 C C . MET A 1 110 ? -7.065 6.552 9.561 1.00 98.56 110 MET A C 1
ATOM 848 O O . MET A 1 110 ? -6.204 6.208 8.757 1.00 98.56 110 MET A O 1
ATOM 852 N N . THR A 1 111 ? -7.480 7.817 9.660 1.00 98.56 111 THR A N 1
ATOM 853 C CA . THR A 1 111 ? -7.011 8.889 8.770 1.00 98.56 111 THR A CA 1
ATOM 854 C C . THR A 1 111 ? -5.504 9.118 8.904 1.00 98.56 111 THR A C 1
ATOM 856 O O . THR A 1 111 ? -4.791 9.192 7.903 1.00 98.56 111 THR A O 1
ATOM 859 N N . GLU A 1 112 ? -4.9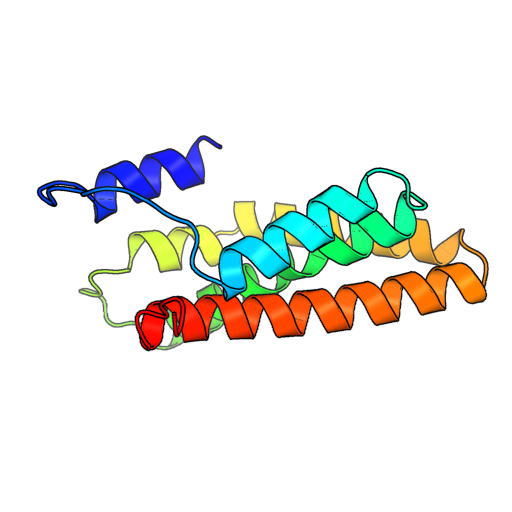97 9.204 10.135 1.00 98.38 112 GLU A N 1
ATOM 860 C CA . GLU A 1 112 ? -3.565 9.373 10.405 1.00 98.38 112 GLU A CA 1
ATOM 861 C C .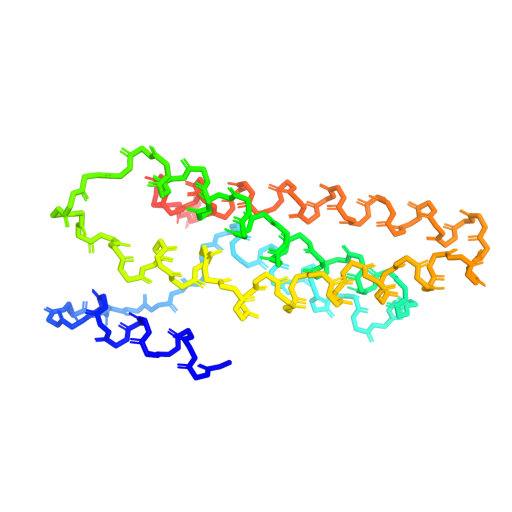 GLU A 1 112 ? -2.741 8.210 9.838 1.00 98.38 112 GLU A C 1
ATOM 863 O O . GLU A 1 112 ? -1.709 8.434 9.199 1.00 98.38 112 GLU A O 1
ATOM 868 N N . MET A 1 113 ? -3.226 6.979 10.015 1.00 98.31 113 MET A N 1
ATOM 869 C CA . MET A 1 113 ? -2.575 5.771 9.520 1.00 98.31 113 MET A CA 1
ATOM 870 C C . MET A 1 113 ? -2.575 5.698 7.989 1.00 98.31 113 MET A C 1
ATOM 872 O O . MET A 1 113 ? -1.532 5.429 7.391 1.00 98.31 113 MET A O 1
ATOM 876 N N . PHE A 1 114 ? -3.701 6.017 7.348 1.00 98.50 114 PHE A N 1
ATOM 877 C CA . PHE A 1 114 ? -3.818 6.087 5.891 1.00 98.50 114 PHE A CA 1
ATOM 878 C C . PHE A 1 114 ? -2.836 7.103 5.290 1.00 98.50 114 PHE A C 1
ATOM 880 O O . PHE A 1 114 ? -2.118 6.810 4.328 1.00 98.50 114 PHE A O 1
ATOM 887 N N . VAL A 1 115 ? -2.755 8.302 5.880 1.00 98.62 115 VAL A N 1
ATOM 888 C CA . VAL A 1 115 ? -1.831 9.359 5.440 1.00 98.62 115 VAL A CA 1
ATOM 889 C C . VAL A 1 115 ? -0.376 8.935 5.635 1.00 98.62 115 VAL A C 1
ATOM 891 O O . VAL A 1 115 ? 0.461 9.199 4.769 1.00 98.62 115 VAL A O 1
ATOM 894 N N . LEU A 1 116 ? -0.053 8.280 6.752 1.00 98.56 116 LEU A N 1
ATOM 895 C CA . LEU A 1 116 ? 1.293 7.772 7.002 1.00 98.56 116 LEU A CA 1
ATOM 896 C C . LEU A 1 116 ? 1.686 6.702 5.978 1.00 98.56 116 LEU A C 1
ATOM 898 O O . LEU A 1 116 ? 2.747 6.816 5.367 1.00 98.56 116 LEU A O 1
ATOM 902 N N . CYS A 1 117 ? 0.828 5.713 5.736 1.00 98.38 117 CYS A N 1
ATOM 903 C CA . CYS A 1 117 ? 1.100 4.648 4.771 1.00 98.38 117 CYS A CA 1
ATOM 904 C C . CYS A 1 117 ? 1.189 5.190 3.335 1.00 98.38 117 CYS A C 1
ATOM 906 O O . CYS A 1 117 ? 2.072 4.791 2.587 1.00 98.38 117 CYS A O 1
ATOM 908 N N . THR A 1 118 ? 0.408 6.217 2.984 1.00 98.44 118 THR A N 1
ATOM 909 C CA . THR A 1 118 ? 0.554 6.944 1.708 1.00 98.44 118 THR A CA 1
ATOM 910 C C . THR A 1 118 ? 1.939 7.590 1.550 1.00 98.44 118 THR A C 1
ATOM 912 O O . THR A 1 118 ? 2.532 7.540 0.472 1.00 98.44 118 THR A O 1
ATOM 915 N N . LYS A 1 119 ? 2.498 8.182 2.616 1.00 98.50 119 LYS A N 1
ATOM 916 C CA . LYS A 1 119 ? 3.876 8.711 2.590 1.00 98.50 119 LYS A CA 1
ATOM 917 C C . LYS A 1 119 ? 4.900 7.588 2.433 1.00 98.50 119 LYS A C 1
ATOM 919 O O . LYS A 1 119 ? 5.885 7.764 1.721 1.00 98.50 119 LYS A O 1
ATOM 924 N N . LEU A 1 120 ? 4.667 6.445 3.075 1.00 98.38 120 LEU A N 1
ATOM 925 C CA . LEU A 1 120 ? 5.549 5.282 2.985 1.00 98.38 120 LEU A CA 1
ATOM 926 C C . LEU A 1 120 ? 5.520 4.626 1.602 1.00 98.38 120 LEU A C 1
ATOM 928 O O . LEU A 1 120 ? 6.569 4.190 1.145 1.00 98.38 120 LEU A O 1
ATOM 932 N N . GLU A 1 121 ? 4.384 4.638 0.900 1.00 98.19 121 GLU A N 1
ATOM 933 C CA . GLU A 1 121 ? 4.312 4.250 -0.516 1.00 98.19 121 GLU A CA 1
ATOM 934 C C . GLU A 1 121 ? 5.212 5.139 -1.377 1.00 98.19 121 GLU A C 1
ATOM 936 O O . GLU A 1 121 ? 6.019 4.646 -2.160 1.00 98.19 121 GLU A O 1
ATOM 941 N N . TRP A 1 122 ? 5.152 6.462 -1.189 1.00 98.06 122 TRP A N 1
ATOM 942 C CA . TRP A 1 122 ? 6.058 7.376 -1.888 1.00 98.06 122 TRP A CA 1
ATOM 943 C C . TRP A 1 122 ? 7.532 7.082 -1.573 1.00 98.06 122 TRP A C 1
ATOM 945 O O . TRP A 1 122 ? 8.348 6.985 -2.488 1.00 98.06 122 TRP A O 1
ATOM 955 N N . MET A 1 123 ? 7.868 6.871 -0.296 1.00 98.12 123 MET A N 1
ATOM 956 C CA . MET A 1 123 ? 9.228 6.502 0.113 1.00 98.12 123 MET A CA 1
ATOM 957 C C . MET A 1 123 ? 9.660 5.148 -0.459 1.00 98.12 123 MET A C 1
ATOM 959 O O . MET A 1 123 ? 10.834 4.961 -0.766 1.00 98.12 123 MET A O 1
ATOM 963 N N . PHE A 1 124 ? 8.737 4.201 -0.629 1.00 97.31 124 PHE A N 1
ATOM 964 C CA . PHE A 1 124 ? 9.017 2.921 -1.267 1.00 97.31 124 PHE A CA 1
ATOM 965 C C . PHE A 1 124 ? 9.428 3.120 -2.733 1.00 97.31 124 PHE A C 1
ATOM 967 O O . PHE A 1 124 ? 10.480 2.612 -3.134 1.00 97.31 124 PHE A O 1
ATOM 974 N N . TRP A 1 125 ? 8.681 3.928 -3.496 1.00 96.62 125 TRP A N 1
ATOM 975 C CA . TRP A 1 125 ? 9.040 4.296 -4.873 1.00 96.62 125 TRP A CA 1
ATOM 976 C C . TRP A 1 125 ? 10.394 5.006 -4.950 1.00 96.62 125 TRP A C 1
ATOM 978 O O . TRP A 1 125 ? 11.245 4.629 -5.759 1.00 96.62 125 TRP A O 1
ATOM 988 N N . ASP A 1 126 ? 10.620 5.989 -4.077 1.00 97.69 126 ASP A N 1
ATOM 989 C CA . ASP A 1 126 ? 11.882 6.729 -4.014 1.00 97.69 126 ASP A CA 1
ATOM 990 C C . ASP A 1 126 ? 13.066 5.819 -3.652 1.00 97.69 126 ASP A C 1
ATOM 992 O O . ASP A 1 126 ? 14.147 5.933 -4.234 1.00 97.69 126 ASP A O 1
ATOM 996 N N . SER A 1 127 ? 12.860 4.838 -2.767 1.00 96.62 127 SER A N 1
ATOM 997 C CA . SER A 1 127 ? 13.911 3.892 -2.383 1.00 96.62 127 SER A CA 1
ATOM 998 C C . SER A 1 127 ? 14.371 3.016 -3.550 1.00 96.62 127 SER A C 1
ATOM 1000 O O . SER A 1 127 ? 15.560 2.714 -3.667 1.00 96.62 127 SER A O 1
ATOM 1002 N N . ALA A 1 128 ? 13.455 2.642 -4.448 1.00 94.12 128 ALA A N 1
ATOM 1003 C CA . ALA A 1 128 ? 13.795 1.906 -5.660 1.00 94.12 128 ALA A CA 1
ATOM 1004 C C . ALA A 1 128 ? 14.507 2.808 -6.678 1.00 94.12 128 ALA A C 1
ATOM 1006 O O . ALA A 1 128 ? 15.486 2.385 -7.291 1.00 94.12 128 ALA A O 1
ATOM 1007 N N . TRP A 1 129 ? 14.054 4.056 -6.824 1.00 95.56 129 TRP A N 1
ATOM 1008 C CA . TRP A 1 129 ? 14.645 5.031 -7.743 1.00 95.56 129 TRP A CA 1
ATOM 1009 C C . TRP A 1 129 ? 16.082 5.409 -7.362 1.00 95.56 129 TRP A C 1
ATOM 1011 O O . TRP A 1 129 ? 16.970 5.463 -8.211 1.00 95.56 129 TRP A O 1
ATOM 1021 N N . THR A 1 130 ? 16.322 5.635 -6.072 1.00 96.00 130 THR A N 1
ATOM 1022 C CA . THR A 1 130 ? 17.628 6.035 -5.530 1.00 96.00 130 THR A CA 1
ATOM 1023 C C . THR A 1 130 ? 18.534 4.851 -5.194 1.00 96.00 130 THR A C 1
ATOM 1025 O O . THR A 1 130 ? 19.693 5.056 -4.826 1.00 96.00 130 THR A O 1
ATOM 1028 N N . LEU A 1 131 ? 18.027 3.619 -5.336 1.00 93.75 131 LEU A N 1
ATOM 1029 C CA . LEU A 1 131 ? 18.688 2.386 -4.903 1.00 93.75 131 LEU A CA 1
ATOM 1030 C C . LEU A 1 131 ? 19.137 2.484 -3.437 1.00 93.75 131 LEU A C 1
ATOM 1032 O O . LEU A 1 131 ? 20.304 2.239 -3.120 1.00 93.75 131 LEU A O 1
ATOM 1036 N N . GLU A 1 132 ? 18.208 2.888 -2.566 1.00 95.19 132 GLU A N 1
ATOM 1037 C CA . GLU A 1 132 ? 18.458 3.215 -1.163 1.00 95.19 132 GLU A CA 1
ATOM 1038 C C . GLU A 1 132 ? 19.224 2.098 -0.442 1.00 95.19 132 GLU A C 1
ATOM 1040 O O . GLU A 1 132 ? 18.879 0.913 -0.499 1.00 95.19 132 GLU A O 1
ATOM 1045 N N . LYS A 1 133 ? 20.259 2.501 0.299 1.00 93.06 133 LYS A N 1
ATOM 1046 C CA . LYS A 1 133 ? 21.058 1.627 1.158 1.00 93.06 133 LYS A CA 1
ATOM 1047 C C . LYS A 1 133 ? 21.129 2.193 2.566 1.00 93.06 133 LYS A C 1
ATOM 1049 O O . LYS A 1 133 ? 20.965 3.393 2.787 1.00 93.06 133 LYS A O 1
ATOM 1054 N N . TRP A 1 134 ? 21.452 1.320 3.511 1.00 92.00 134 TRP A N 1
ATOM 1055 C CA . TRP A 1 134 ? 21.887 1.737 4.837 1.00 92.00 134 TRP A CA 1
ATOM 1056 C C . TRP A 1 134 ? 23.117 2.642 4.724 1.00 92.00 134 TRP A C 1
ATOM 1058 O O . TRP A 1 134 ? 24.012 2.395 3.918 1.00 92.00 134 TRP A O 1
ATOM 1068 N N . LYS A 1 135 ? 23.142 3.710 5.523 1.00 90.62 135 LYS A N 1
ATOM 1069 C CA . LYS A 1 135 ? 24.248 4.682 5.556 1.00 90.62 135 LYS A CA 1
ATOM 1070 C C . LYS A 1 135 ? 25.401 4.251 6.476 1.00 90.62 135 LYS A C 1
ATOM 1072 O O . LYS A 1 135 ? 26.245 5.083 6.802 1.00 90.62 135 LYS A O 1
ATOM 1077 N N . ILE A 1 136 ? 25.398 2.994 6.919 1.00 86.75 136 ILE A N 1
ATOM 1078 C CA . ILE A 1 136 ? 26.355 2.389 7.852 1.00 86.75 136 ILE A CA 1
ATOM 1079 C C . ILE A 1 136 ? 26.839 1.048 7.316 1.00 86.75 136 ILE A C 1
ATOM 1081 O O . ILE A 1 136 ? 26.031 0.376 6.632 1.00 86.75 136 ILE A O 1
#